Protein AF-A0A2V5VD89-F1 (afdb_monomer)

Solvent-accessible surface area (backbone atoms only — not comparable to full-atom values): 4192 Å² total; per-residue (Å²): 134,86,80,77,90,78,90,75,80,83,44,78,90,54,41,65,62,51,53,54,40,31,78,71,56,43,43,93,46,84,85,62,26,50,61,48,24,52,53,51,50,54,44,39,72,73,38,50,68,62,48,46,53,56,78,69,51,86,81,63,85,64,80,89,131

Sequence (65 aa):
MKHPMQLVPPSLDHLPSYVAALKRGWSPDNIRGVAASIDELAQIEKDASLFIERLTDRDAKGPPV

Mean predicted aligned error: 4.38 Å

Secondary structure (DSSP, 8-state):
-PPPP------TTTHHHHHHHHHTT--S-TTTTHHHHHHHHHHHHH-HHHHHHHTT-TT--SPP-

pLDDT: mean 92.5, std 8.23, range [61.41, 98.62]

Structure (mmCIF, N/CA/C/O backbone):
data_AF-A0A2V5VD89-F1
#
_entry.id   AF-A0A2V5VD89-F1
#
loop_
_atom_site.group_PDB
_atom_site.id
_atom_site.type_symbol
_atom_site.label_atom_id
_atom_site.label_alt_id
_atom_site.label_comp_id
_atom_site.label_asym_id
_atom_site.label_entity_id
_atom_site.label_seq_id
_atom_site.pdbx_PDB_ins_code
_atom_site.Cartn_x
_atom_site.Cartn_y
_atom_site.Cartn_z
_atom_site.occupancy
_atom_site.B_iso_or_equiv
_atom_site.auth_seq_id
_atom_site.auth_comp_id
_atom_site.auth_asym_id
_atom_site.auth_atom_id
_atom_site.pdbx_PDB_model_num
ATOM 1 N N . MET A 1 1 ? -13.663 -27.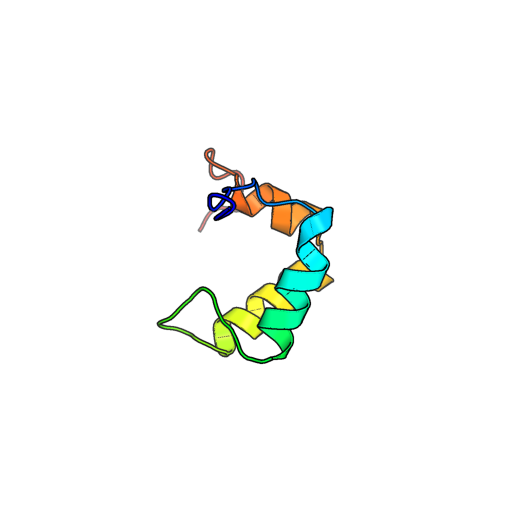684 -16.465 1.00 61.41 1 MET A N 1
ATOM 2 C CA . MET A 1 1 ? -14.483 -26.453 -16.371 1.00 61.41 1 MET A CA 1
ATOM 3 C C . MET A 1 1 ? -13.528 -25.288 -16.143 1.00 61.41 1 MET A C 1
ATOM 5 O O . MET A 1 1 ? -12.648 -25.436 -15.308 1.00 61.41 1 MET A O 1
ATOM 9 N N . LYS A 1 2 ? -13.609 -24.187 -16.906 1.00 75.38 2 LYS A N 1
ATOM 10 C CA . LYS A 1 2 ? -12.834 -22.971 -16.594 1.00 75.38 2 LYS A CA 1
ATOM 11 C C . LYS A 1 2 ? -13.586 -22.211 -15.506 1.00 75.38 2 LYS A C 1
ATOM 13 O O . LYS A 1 2 ? -14.750 -21.880 -15.714 1.00 75.38 2 LYS A O 1
ATOM 18 N N . HIS A 1 3 ? -12.947 -21.956 -14.370 1.00 80.00 3 HIS A N 1
ATOM 19 C CA . HIS A 1 3 ? -13.490 -21.010 -13.401 1.00 80.00 3 HIS A CA 1
ATOM 20 C C . HIS A 1 3 ? -13.367 -19.599 -13.991 1.00 80.00 3 HIS A C 1
ATOM 22 O O . HIS A 1 3 ? -12.279 -19.247 -14.457 1.00 80.00 3 HIS A O 1
ATOM 28 N N . PRO A 1 4 ? -14.458 -18.817 -14.055 1.00 89.88 4 PRO A N 1
ATOM 29 C CA . PRO A 1 4 ? -14.373 -17.438 -14.511 1.00 89.88 4 PRO A CA 1
ATOM 30 C C . PRO A 1 4 ? -13.492 -16.639 -13.547 1.00 89.88 4 PRO A C 1
ATOM 32 O O . PRO A 1 4 ? -13.506 -16.873 -12.340 1.00 89.88 4 PRO A O 1
ATOM 35 N N . MET A 1 5 ? -12.717 -15.699 -14.087 1.00 91.31 5 MET A N 1
ATOM 36 C CA . MET A 1 5 ? -12.010 -14.724 -13.263 1.00 91.31 5 MET A CA 1
ATOM 37 C C . MET A 1 5 ? -13.044 -13.906 -12.481 1.00 91.31 5 MET A C 1
ATOM 39 O O . MET A 1 5 ? -14.007 -13.411 -13.067 1.00 91.31 5 MET A O 1
ATOM 43 N N . GLN A 1 6 ? -12.833 -13.763 -11.176 1.00 92.69 6 GLN A N 1
ATOM 44 C CA . GLN A 1 6 ? -13.679 -12.963 -10.300 1.00 92.69 6 GLN A CA 1
ATOM 45 C C . GLN A 1 6 ? -12.898 -11.741 -9.817 1.00 92.69 6 GLN A C 1
ATOM 47 O O . GLN A 1 6 ? -11.795 -11.876 -9.292 1.00 92.69 6 GLN A O 1
ATOM 52 N N . LEU A 1 7 ? -13.485 -10.556 -9.983 1.00 91.81 7 LEU A N 1
ATOM 53 C CA . LEU A 1 7 ? -12.984 -9.331 -9.367 1.00 91.81 7 LEU A CA 1
ATOM 54 C C . LEU A 1 7 ? -13.515 -9.239 -7.935 1.00 91.81 7 LEU A C 1
ATOM 56 O O . LEU A 1 7 ? -14.691 -9.512 -7.687 1.00 91.81 7 LEU A O 1
ATOM 60 N N . VAL A 1 8 ? -12.647 -8.852 -7.007 1.00 92.25 8 VAL A N 1
ATOM 61 C CA . VAL A 1 8 ? -12.960 -8.692 -5.582 1.00 92.25 8 VAL A CA 1
ATOM 62 C C . VAL A 1 8 ? -12.504 -7.310 -5.110 1.00 92.25 8 VAL A C 1
ATOM 64 O O . VAL A 1 8 ? -11.525 -6.787 -5.650 1.00 92.25 8 VAL A O 1
ATOM 67 N N . PRO A 1 9 ? -13.201 -6.690 -4.141 1.00 92.06 9 PRO A N 1
ATOM 68 C CA . PRO A 1 9 ? -12.743 -5.438 -3.553 1.00 92.06 9 PRO A CA 1
ATOM 69 C C . PRO A 1 9 ? -11.426 -5.643 -2.783 1.00 92.06 9 PRO A C 1
ATOM 71 O O . PRO A 1 9 ? -11.188 -6.740 -2.265 1.00 92.06 9 PRO A O 1
ATOM 74 N N . PRO A 1 10 ? -10.580 -4.602 -2.663 1.00 94.25 10 PRO A N 1
ATOM 75 C CA . PRO A 1 10 ? -9.446 -4.629 -1.749 1.00 94.25 10 PRO A CA 1
ATOM 76 C C . PRO A 1 10 ? -9.908 -4.954 -0.325 1.00 94.25 10 PRO A C 1
ATOM 78 O O . PRO A 1 10 ? -10.887 -4.391 0.164 1.00 94.25 10 PRO A O 1
ATOM 81 N N . SER A 1 11 ? -9.212 -5.870 0.340 1.00 96.38 11 SER A N 1
ATOM 82 C CA . SER A 1 11 ? -9.526 -6.283 1.706 1.00 96.38 11 SER A CA 1
ATOM 83 C C . SER A 1 11 ? -8.267 -6.727 2.445 1.00 96.38 11 SER A C 1
ATOM 85 O O . SER A 1 11 ? -7.260 -7.100 1.832 1.00 96.38 11 SER A O 1
ATOM 87 N N . LEU A 1 12 ? -8.339 -6.730 3.778 1.00 97.50 12 LEU A N 1
ATOM 88 C CA . LEU A 1 12 ? -7.263 -7.244 4.628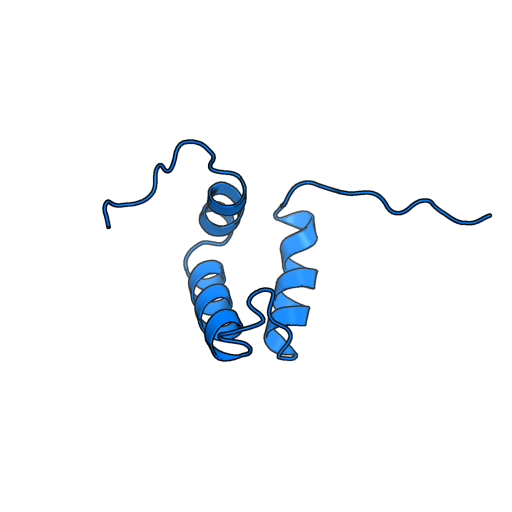 1.00 97.50 12 LEU A CA 1
ATOM 89 C C . LEU A 1 12 ? -6.994 -8.738 4.382 1.00 97.50 12 LEU A C 1
ATOM 91 O O . LEU A 1 12 ? -5.844 -9.159 4.464 1.00 97.50 12 LEU A O 1
ATOM 95 N N . ASP A 1 13 ? -8.008 -9.518 3.992 1.00 97.69 13 ASP A N 1
ATOM 96 C CA . ASP A 1 13 ? -7.864 -10.952 3.697 1.00 97.69 13 ASP A CA 1
ATOM 97 C C . ASP A 1 13 ? -6.934 -11.215 2.502 1.00 97.69 13 ASP A C 1
ATOM 99 O O . ASP A 1 13 ? -6.235 -12.230 2.446 1.00 97.69 13 ASP A O 1
ATOM 103 N N . HIS A 1 14 ? -6.896 -10.293 1.536 1.00 96.69 14 HIS A N 1
ATOM 104 C CA . HIS A 1 14 ? -6.056 -10.406 0.342 1.00 96.69 14 HIS A CA 1
ATOM 105 C C . HIS A 1 14 ? -4.696 -9.704 0.486 1.00 96.69 14 HIS A C 1
ATOM 107 O O . HIS A 1 14 ? -3.767 -9.992 -0.280 1.00 96.69 14 HIS A O 1
ATOM 113 N N . LEU A 1 15 ? -4.543 -8.835 1.490 1.00 97.81 15 LEU A N 1
ATOM 114 C CA . LEU A 1 15 ? -3.344 -8.026 1.709 1.00 97.81 15 LEU A CA 1
ATOM 115 C C . LEU A 1 15 ? -2.043 -8.845 1.847 1.00 97.81 15 LEU A C 1
ATOM 117 O O . LEU A 1 15 ? -1.043 -8.436 1.253 1.00 97.81 15 LEU A O 1
ATOM 121 N N . PRO A 1 16 ? -1.997 -10.016 2.520 1.00 98.31 16 PRO A N 1
ATOM 122 C CA . PRO A 1 16 ? -0.759 -10.794 2.620 1.00 98.31 16 PRO A CA 1
ATOM 123 C C . PRO A 1 16 ? -0.186 -11.215 1.260 1.00 98.31 16 PRO A C 1
ATOM 125 O O . PRO A 1 16 ? 1.027 -11.159 1.046 1.00 98.31 16 PRO A O 1
ATOM 128 N N . SER A 1 17 ? -1.053 -11.595 0.316 1.00 97.62 17 SER A N 1
ATOM 129 C CA . SER A 1 17 ? -0.631 -11.983 -1.037 1.00 97.62 17 SER A CA 1
ATOM 130 C C . SER A 1 17 ? -0.112 -10.785 -1.828 1.00 97.62 17 SER A C 1
ATOM 132 O O . SER A 1 17 ? 0.885 -10.905 -2.546 1.00 97.62 17 SER A O 1
ATOM 134 N N . TYR A 1 18 ? -0.750 -9.626 -1.654 1.00 97.50 18 TYR A N 1
ATOM 135 C CA . TYR A 1 18 ? -0.327 -8.362 -2.246 1.00 97.50 18 TYR A CA 1
ATOM 136 C C . TYR A 1 18 ? 1.058 -7.934 -1.737 1.00 97.50 18 TYR A C 1
ATOM 138 O O . TYR A 1 18 ? 1.981 -7.746 -2.529 1.00 97.50 18 TYR A O 1
AT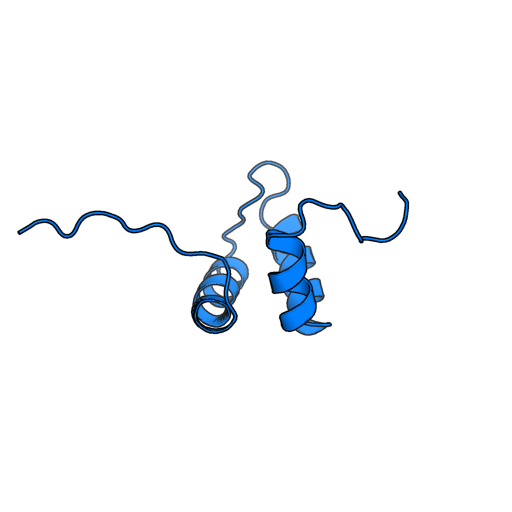OM 146 N N . VAL A 1 19 ? 1.261 -7.924 -0.414 1.00 98.44 19 VAL A N 1
ATOM 147 C CA . VAL A 1 19 ? 2.561 -7.647 0.228 1.00 98.44 19 VAL A CA 1
ATOM 148 C C . VAL A 1 19 ? 3.644 -8.599 -0.274 1.00 98.44 19 VAL A C 1
ATOM 150 O O . VAL A 1 19 ? 4.767 -8.178 -0.556 1.00 98.44 19 VAL A O 1
ATOM 153 N N . ALA A 1 20 ? 3.327 -9.888 -0.419 1.00 98.62 20 ALA A N 1
ATOM 154 C CA . ALA A 1 20 ? 4.27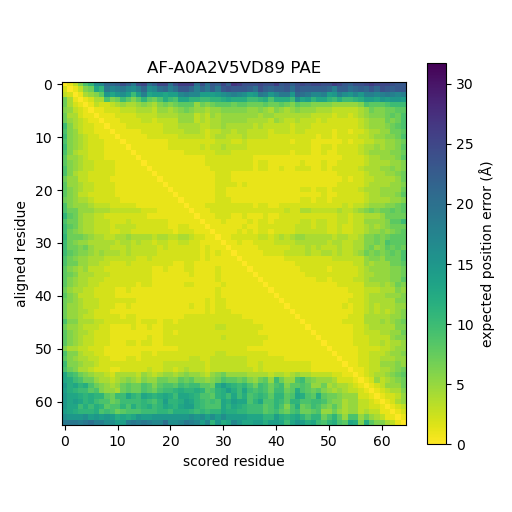7 -10.862 -0.938 1.00 98.62 20 ALA A CA 1
ATOM 155 C C . ALA A 1 20 ? 4.681 -10.564 -2.394 1.00 98.62 20 ALA A C 1
ATOM 157 O O . ALA A 1 20 ? 5.832 -10.796 -2.759 1.00 98.62 20 ALA A O 1
ATOM 158 N N . ALA A 1 21 ? 3.769 -10.049 -3.225 1.00 98.25 21 ALA A N 1
ATOM 159 C CA . ALA A 1 21 ? 4.089 -9.615 -4.584 1.00 98.25 21 ALA A CA 1
ATOM 160 C C . ALA A 1 21 ? 5.004 -8.381 -4.582 1.00 98.25 21 ALA A C 1
ATOM 162 O O . ALA A 1 21 ? 6.045 -8.414 -5.241 1.00 98.25 21 ALA A O 1
ATOM 163 N N . LEU A 1 22 ? 4.682 -7.361 -3.777 1.00 98.25 22 LEU A N 1
ATOM 164 C CA . LEU A 1 22 ? 5.515 -6.161 -3.626 1.00 98.25 22 LEU A CA 1
ATOM 165 C C . LEU A 1 22 ? 6.944 -6.513 -3.183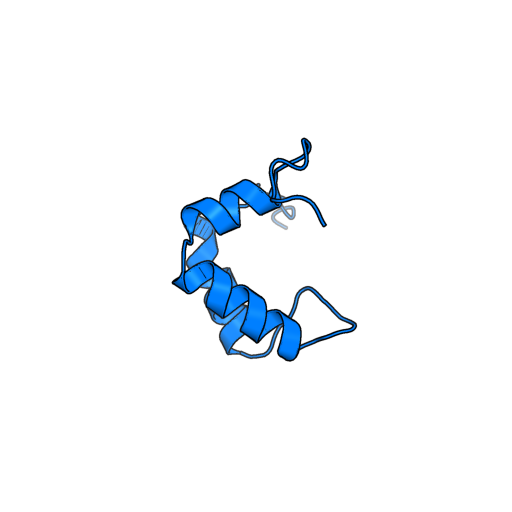 1.00 98.25 22 LEU A C 1
ATOM 167 O O . LEU A 1 22 ? 7.916 -6.064 -3.788 1.00 98.25 22 LEU A O 1
ATOM 171 N N . LYS A 1 23 ? 7.091 -7.408 -2.193 1.00 98.06 23 LYS A N 1
ATOM 172 C CA . LYS A 1 23 ? 8.400 -7.891 -1.707 1.00 98.06 23 LYS A CA 1
ATOM 173 C C . LYS A 1 23 ? 9.207 -8.665 -2.756 1.00 98.06 23 LYS A C 1
ATOM 175 O O . LYS A 1 23 ? 10.424 -8.754 -2.632 1.00 98.06 23 LYS A O 1
ATOM 180 N N . ARG A 1 24 ? 8.556 -9.220 -3.784 1.00 97.50 24 ARG A N 1
ATOM 181 C CA . ARG A 1 24 ? 9.215 -9.872 -4.931 1.00 97.50 24 ARG A CA 1
ATOM 182 C C . ARG A 1 24 ? 9.563 -8.895 -6.062 1.00 97.50 24 ARG A C 1
ATOM 184 O O . ARG A 1 24 ? 10.009 -9.339 -7.115 1.00 97.50 24 ARG A O 1
ATOM 191 N N . GLY A 1 25 ? 9.363 -7.591 -5.863 1.00 94.38 25 GLY A N 1
ATOM 192 C CA . GLY A 1 25 ? 9.667 -6.551 -6.849 1.00 94.38 25 GLY A CA 1
ATOM 193 C C . GLY A 1 25 ? 8.560 -6.309 -7.876 1.00 94.38 25 GLY A C 1
ATOM 194 O O . GLY A 1 25 ? 8.782 -5.577 -8.837 1.00 94.38 25 GLY A O 1
ATOM 195 N N . TRP A 1 26 ? 7.375 -6.901 -7.696 1.00 97.44 26 TRP A N 1
ATOM 196 C CA . TRP A 1 26 ? 6.208 -6.535 -8.499 1.00 97.44 26 TRP A CA 1
ATOM 197 C C . TRP A 1 26 ? 5.657 -5.178 -8.038 1.00 97.44 26 TRP A C 1
ATOM 199 O O . TRP A 1 26 ? 5.684 -4.873 -6.845 1.00 97.44 26 TRP A O 1
ATOM 209 N N . SER A 1 27 ? 5.147 -4.374 -8.971 1.00 97.12 27 SER A N 1
ATOM 210 C CA . SER A 1 27 ? 4.537 -3.069 -8.695 1.00 97.12 27 SER A CA 1
ATOM 211 C C . SER A 1 27 ? 3.273 -2.879 -9.531 1.00 97.12 27 SER A C 1
ATOM 213 O O . SER A 1 27 ? 3.293 -3.248 -10.712 1.00 97.12 27 SER A O 1
ATOM 215 N N . PRO A 1 28 ? 2.199 -2.288 -8.973 1.00 94.69 28 PRO A N 1
ATOM 216 C CA . PRO A 1 28 ? 1.065 -1.829 -9.771 1.00 94.69 28 PRO A CA 1
ATOM 217 C C . PRO A 1 28 ? 1.405 -0.584 -10.610 1.00 94.69 28 PRO A C 1
ATOM 219 O O . PRO A 1 28 ? 0.813 -0.382 -11.669 1.00 94.69 28 PRO A O 1
ATOM 222 N N . ASP A 1 29 ? 2.363 0.238 -10.168 1.00 96.75 29 ASP A N 1
ATOM 223 C CA . ASP A 1 29 ? 2.847 1.416 -10.891 1.00 96.75 29 ASP A CA 1
ATOM 224 C C . ASP A 1 29 ? 3.964 0.992 -11.854 1.00 96.75 29 ASP A C 1
ATOM 226 O O . ASP A 1 29 ? 5.110 0.744 -11.465 1.00 96.75 29 ASP A O 1
ATOM 230 N N . ASN A 1 30 ? 3.623 0.899 -13.139 1.00 93.69 30 ASN A N 1
ATOM 231 C CA . ASN A 1 30 ? 4.545 0.481 -14.195 1.00 93.69 30 ASN A CA 1
ATOM 232 C C . ASN A 1 30 ? 5.545 1.570 -14.625 1.00 93.69 30 ASN A C 1
ATOM 234 O O . ASN A 1 30 ? 6.436 1.274 -15.423 1.00 93.69 30 ASN A O 1
ATOM 238 N N . ILE A 1 31 ? 5.420 2.797 -14.113 1.00 96.81 31 ILE A N 1
ATOM 239 C CA . ILE A 1 31 ? 6.337 3.906 -14.392 1.00 96.81 31 ILE A CA 1
ATOM 240 C C . ILE A 1 31 ? 7.416 3.972 -13.313 1.00 96.81 31 ILE A C 1
ATOM 242 O O . ILE A 1 31 ? 8.606 3.998 -13.625 1.00 96.81 31 ILE A O 1
ATOM 246 N N . ARG A 1 32 ? 7.015 3.974 -12.037 1.00 97.06 32 ARG A N 1
ATOM 247 C CA . ARG A 1 32 ? 7.939 4.042 -10.891 1.00 97.06 32 ARG A CA 1
ATOM 248 C C . ARG A 1 32 ? 8.489 2.669 -10.497 1.00 97.06 32 ARG A C 1
ATOM 250 O O . ARG A 1 32 ? 9.561 2.594 -9.893 1.00 97.06 32 ARG A O 1
ATOM 257 N N . GLY A 1 33 ? 7.783 1.587 -10.827 1.00 96.19 33 GLY A N 1
ATOM 258 C CA . GLY A 1 33 ? 8.225 0.213 -10.598 1.00 96.19 33 GLY A CA 1
ATOM 259 C C . GLY A 1 33 ? 8.507 -0.074 -9.122 1.00 96.19 33 GLY A C 1
ATOM 260 O O . GLY A 1 33 ? 7.698 0.247 -8.252 1.00 96.19 33 GLY A O 1
ATOM 261 N N . VAL A 1 34 ? 9.675 -0.659 -8.842 1.00 96.62 34 VAL A N 1
ATOM 262 C CA . VAL A 1 34 ? 10.106 -1.077 -7.492 1.00 96.62 34 VAL A CA 1
ATOM 263 C C . VAL A 1 34 ? 10.067 0.068 -6.474 1.00 96.62 34 VAL A C 1
ATOM 265 O O . VAL A 1 34 ? 9.762 -0.173 -5.309 1.00 96.62 34 VAL A O 1
ATOM 268 N N . ALA A 1 35 ? 10.329 1.312 -6.892 1.00 97.31 35 ALA A N 1
ATOM 269 C CA . ALA A 1 35 ? 10.262 2.459 -5.989 1.00 97.31 35 ALA A CA 1
ATOM 270 C C . ALA A 1 35 ? 8.846 2.654 -5.417 1.00 97.31 35 ALA A C 1
ATOM 272 O O . ALA A 1 35 ? 8.698 2.874 -4.219 1.00 97.31 35 ALA A O 1
ATOM 273 N N . ALA A 1 36 ? 7.806 2.494 -6.243 1.00 97.44 36 ALA A N 1
ATOM 274 C CA . ALA A 1 36 ? 6.424 2.538 -5.768 1.00 97.44 36 ALA A CA 1
ATOM 275 C C . ALA A 1 36 ? 6.083 1.344 -4.862 1.00 97.44 36 ALA A C 1
ATOM 277 O O . ALA A 1 36 ? 5.401 1.526 -3.858 1.00 97.44 36 ALA A O 1
ATOM 278 N N . SER A 1 37 ? 6.613 0.147 -5.145 1.00 97.69 37 SER A N 1
ATOM 279 C CA . SER A 1 37 ? 6.422 -1.013 -4.262 1.00 97.69 37 SER A CA 1
ATOM 280 C C . SER A 1 37 ? 6.980 -0.773 -2.859 1.00 97.69 37 SER A C 1
ATOM 282 O O . SER A 1 37 ? 6.372 -1.193 -1.878 1.00 97.69 37 SER A O 1
ATOM 284 N N . ILE A 1 38 ? 8.132 -0.102 -2.752 1.00 97.94 38 ILE A N 1
ATOM 285 C CA . ILE A 1 38 ? 8.745 0.257 -1.465 1.00 97.94 38 ILE A CA 1
ATOM 286 C C . ILE A 1 38 ? 7.868 1.271 -0.720 1.00 97.94 38 ILE A C 1
ATOM 288 O O . ILE A 1 38 ? 7.603 1.078 0.467 1.00 97.94 38 ILE A O 1
ATOM 292 N N . ASP A 1 39 ? 7.377 2.302 -1.412 1.00 97.50 39 ASP A N 1
ATOM 293 C CA . ASP A 1 39 ? 6.489 3.310 -0.820 1.00 97.50 39 ASP A CA 1
ATOM 294 C C . ASP A 1 39 ? 5.189 2.683 -0.289 1.00 97.50 39 ASP A C 1
ATOM 296 O O . ASP A 1 39 ? 4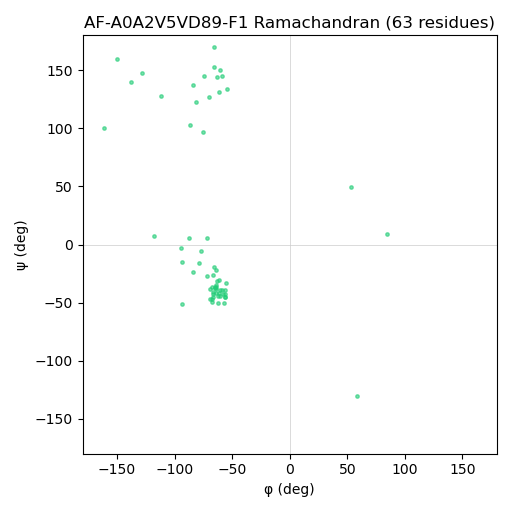.758 2.993 0.824 1.00 97.50 39 ASP A O 1
ATOM 300 N N . GLU A 1 40 ? 4.561 1.785 -1.053 1.00 97.81 40 GLU A N 1
ATOM 301 C CA . GLU A 1 40 ? 3.347 1.086 -0.616 1.00 97.81 40 GLU A CA 1
ATOM 302 C C . GLU A 1 40 ? 3.613 0.142 0.558 1.00 97.81 40 GLU A C 1
ATOM 304 O O . GLU A 1 40 ? 2.831 0.123 1.506 1.00 97.81 40 GLU A O 1
ATOM 309 N N . LEU A 1 41 ? 4.731 -0.596 0.552 1.00 98.56 41 LEU A N 1
ATOM 310 C CA . LEU A 1 41 ? 5.126 -1.429 1.694 1.00 98.56 41 LEU A CA 1
ATOM 311 C C . LEU A 1 41 ? 5.271 -0.595 2.972 1.00 98.56 41 LEU A C 1
ATOM 313 O O . LEU A 1 41 ? 4.775 -1.011 4.018 1.00 98.56 41 LEU A O 1
ATOM 317 N N . ALA A 1 42 ? 5.880 0.590 2.882 1.00 98.31 42 ALA A N 1
ATOM 318 C CA . ALA A 1 42 ? 6.008 1.501 4.017 1.00 98.31 42 ALA A CA 1
ATOM 319 C C . ALA A 1 42 ? 4.642 2.031 4.499 1.00 98.31 42 ALA A C 1
ATOM 321 O O . ALA A 1 42 ? 4.416 2.167 5.702 1.00 98.31 42 ALA A O 1
ATOM 322 N N . GLN A 1 43 ? 3.704 2.306 3.586 1.00 97.94 43 GLN A N 1
ATOM 323 C CA . GLN A 1 43 ? 2.340 2.714 3.949 1.00 97.94 43 GLN A CA 1
ATOM 324 C C . GLN A 1 43 ? 1.562 1.584 4.633 1.00 97.94 43 GLN A C 1
ATOM 326 O O . GLN A 1 43 ? 0.899 1.830 5.639 1.00 97.94 43 GLN A O 1
ATOM 331 N N . ILE A 1 44 ? 1.679 0.356 4.123 1.00 98.12 44 ILE A N 1
ATOM 332 C CA . ILE A 1 44 ? 1.040 -0.836 4.695 1.00 98.12 44 ILE A CA 1
ATOM 333 C C . ILE A 1 44 ? 1.593 -1.133 6.093 1.00 98.12 44 ILE A C 1
ATOM 335 O O . ILE A 1 44 ? 0.825 -1.462 6.993 1.00 98.12 44 ILE A O 1
ATOM 339 N N . GLU A 1 45 ? 2.910 -1.013 6.287 1.00 98.38 45 GLU A N 1
ATOM 340 C CA . GLU A 1 45 ? 3.546 -1.193 7.598 1.00 98.38 45 GLU A CA 1
ATOM 341 C C . GLU A 1 45 ? 3.085 -0.135 8.606 1.00 98.38 45 GLU A C 1
ATOM 343 O O . GLU A 1 45 ? 2.881 -0.445 9.778 1.00 98.38 45 GLU A O 1
ATOM 348 N N . LYS A 1 46 ? 2.876 1.103 8.145 1.00 98.19 46 LYS A N 1
ATOM 3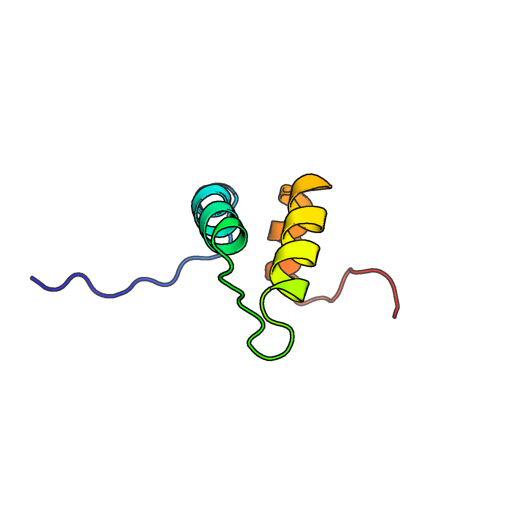49 C CA .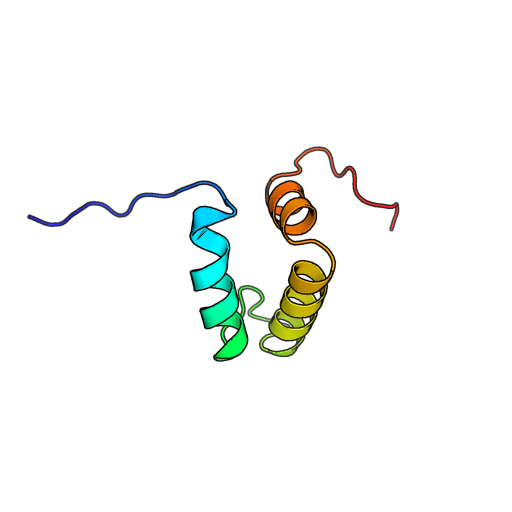 LYS A 1 46 ? 2.375 2.193 8.983 1.00 98.19 46 LYS A CA 1
ATOM 350 C C . LYS A 1 46 ? 0.926 1.969 9.422 1.00 98.19 46 LYS A C 1
ATOM 352 O O . LYS A 1 46 ? 0.633 2.149 10.601 1.00 98.19 46 LYS A O 1
ATOM 357 N N . ASP A 1 47 ? 0.033 1.646 8.487 1.00 98.06 47 ASP A N 1
ATOM 358 C CA . ASP A 1 47 ? -1.376 1.350 8.767 1.00 98.06 47 ASP A CA 1
ATOM 359 C C . ASP A 1 47 ? -2.029 0.588 7.599 1.00 98.06 47 ASP A C 1
ATOM 361 O O . ASP A 1 47 ? -2.443 1.162 6.587 1.00 98.06 47 ASP A O 1
ATOM 365 N N . ALA A 1 48 ? -2.140 -0.731 7.756 1.00 97.56 48 ALA A N 1
ATOM 366 C CA . ALA A 1 48 ? -2.736 -1.623 6.766 1.00 97.56 48 ALA A CA 1
ATOM 367 C C . ALA A 1 48 ? -4.233 -1.361 6.531 1.00 97.56 48 ALA A C 1
ATOM 369 O O . ALA A 1 48 ? -4.709 -1.476 5.399 1.00 97.56 48 ALA A O 1
ATOM 370 N N . SER A 1 49 ? -4.977 -1.016 7.585 1.00 96.25 49 SER A N 1
ATOM 371 C CA . SER A 1 49 ? -6.418 -0.764 7.492 1.00 96.25 49 SER A CA 1
ATOM 372 C C . SER A 1 49 ? -6.677 0.519 6.714 1.00 96.25 49 SER A C 1
ATOM 374 O O . SER A 1 49 ? -7.462 0.514 5.765 1.00 96.25 49 SER A O 1
ATOM 376 N N . LEU A 1 50 ? -5.947 1.586 7.048 1.00 95.06 50 LEU A N 1
ATOM 377 C CA . LEU A 1 50 ? -6.027 2.858 6.335 1.00 95.06 50 LEU A CA 1
ATOM 378 C C . LEU A 1 50 ? -5.563 2.725 4.880 1.00 95.06 50 LEU A C 1
ATOM 380 O O . LEU A 1 50 ? -6.157 3.335 3.992 1.00 95.06 50 LEU A O 1
ATOM 384 N N . PHE A 1 51 ? -4.522 1.927 4.609 1.00 95.56 51 PHE A N 1
ATOM 385 C CA . PHE A 1 51 ? -4.097 1.643 3.237 1.00 95.56 51 PHE A CA 1
ATOM 386 C C . PHE A 1 51 ? -5.246 1.043 2.413 1.00 95.56 51 PHE A C 1
ATOM 388 O O . PHE A 1 51 ? -5.563 1.572 1.350 1.00 95.56 51 PHE A O 1
ATOM 395 N N . ILE A 1 52 ? -5.916 -0.001 2.922 1.00 95.62 52 ILE A N 1
ATOM 396 C CA . ILE A 1 52 ? -7.060 -0.630 2.240 1.00 95.62 52 ILE A CA 1
ATOM 397 C C . ILE A 1 52 ? -8.225 0.351 2.061 1.00 95.62 52 ILE A C 1
ATOM 399 O O . ILE A 1 52 ? -8.781 0.424 0.965 1.00 95.62 52 ILE A O 1
ATOM 403 N N . GLU A 1 53 ? -8.574 1.125 3.092 1.00 93.38 53 GLU A N 1
ATOM 404 C CA . GLU A 1 53 ? -9.663 2.110 3.024 1.00 93.38 53 GLU A CA 1
ATOM 405 C C . GLU A 1 53 ? -9.442 3.107 1.875 1.00 93.38 53 GLU A C 1
ATOM 407 O O . GLU A 1 53 ? -10.333 3.332 1.048 1.00 93.38 53 GLU A O 1
ATOM 412 N N . ARG A 1 54 ? -8.211 3.618 1.748 1.00 91.19 54 ARG A N 1
ATOM 413 C CA . ARG A 1 54 ? -7.831 4.603 0.725 1.00 91.19 54 ARG A CA 1
ATOM 414 C C . ARG A 1 54 ? -7.876 4.067 -0.705 1.00 91.19 54 ARG A C 1
ATOM 416 O O . ARG A 1 54 ? -8.110 4.857 -1.614 1.00 91.19 54 ARG A O 1
ATOM 423 N N . LEU A 1 55 ? -7.715 2.759 -0.929 1.00 91.62 55 LEU A N 1
ATOM 424 C CA . LEU A 1 55 ? -7.816 2.167 -2.276 1.00 91.62 55 LEU A CA 1
ATOM 425 C C . LEU A 1 55 ? -9.227 2.274 -2.874 1.00 91.62 55 LEU A C 1
ATOM 427 O O . LEU A 1 55 ? -9.396 2.147 -4.086 1.00 91.62 55 LEU A O 1
ATOM 431 N N . THR A 1 56 ? -10.238 2.496 -2.033 1.00 87.12 56 THR A N 1
ATOM 432 C CA . THR A 1 56 ? -11.642 2.623 -2.451 1.00 87.12 56 THR A CA 1
ATOM 433 C C . THR A 1 56 ? -12.250 3.988 -2.130 1.00 87.12 56 THR A C 1
ATOM 435 O O . THR A 1 56 ? -13.450 4.186 -2.332 1.00 87.12 56 THR A O 1
ATOM 438 N N . ASP A 1 57 ? -11.439 4.941 -1.663 1.00 85.38 57 ASP A N 1
ATOM 439 C CA . ASP A 1 57 ? -11.906 6.268 -1.276 1.00 85.38 57 ASP A CA 1
ATOM 440 C C . ASP A 1 57 ? -12.204 7.140 -2.503 1.00 85.38 57 ASP A C 1
ATOM 442 O O . ASP A 1 57 ? -11.330 7.768 -3.101 1.00 85.38 57 ASP A O 1
ATOM 446 N N . ARG A 1 58 ? -13.485 7.180 -2.877 1.00 79.75 58 ARG A N 1
ATOM 447 C CA . ARG A 1 58 ? -13.993 7.985 -3.997 1.00 79.75 58 ARG A CA 1
ATOM 448 C C . ARG A 1 58 ? -14.159 9.462 -3.654 1.00 79.75 58 ARG A C 1
ATOM 450 O O . ARG A 1 58 ? -14.300 10.267 -4.570 1.00 79.75 58 ARG A O 1
ATOM 457 N N . ASP A 1 59 ? -14.163 9.795 -2.367 1.00 84.31 59 ASP A N 1
ATOM 458 C CA . ASP A 1 59 ? -14.446 11.139 -1.864 1.00 84.31 59 ASP A CA 1
ATOM 459 C C . ASP A 1 59 ? -13.162 11.959 -1.645 1.00 84.31 59 ASP A C 1
ATOM 461 O O . ASP A 1 59 ? -13.244 13.128 -1.277 1.00 84.31 59 ASP A O 1
ATOM 465 N N . ALA A 1 60 ? -11.983 11.361 -1.871 1.00 79.38 60 ALA A N 1
ATOM 466 C CA . ALA A 1 60 ? -10.670 11.979 -1.684 1.00 79.38 60 ALA A CA 1
ATOM 467 C C . ALA A 1 60 ? -10.480 12.593 -0.281 1.00 79.38 60 ALA A C 1
ATOM 469 O O . ALA A 1 60 ? -10.017 13.722 -0.134 1.00 79.38 60 ALA A O 1
ATOM 470 N N . LYS A 1 61 ? -10.783 11.824 0.769 1.00 79.19 61 LYS A N 1
ATOM 471 C CA . LYS A 1 61 ? -10.673 12.201 2.194 1.00 79.19 61 LYS A CA 1
ATOM 472 C C . LYS A 1 61 ? -9.229 12.293 2.701 1.00 79.19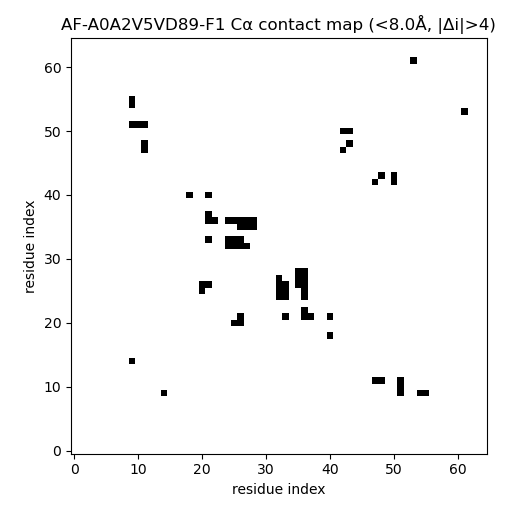 61 LYS A C 1
ATOM 474 O O . LYS A 1 61 ? -8.997 12.471 3.896 1.00 79.19 61 LYS A O 1
ATOM 479 N N . GLY A 1 62 ? -8.251 12.140 1.811 1.00 74.19 62 GLY A N 1
ATOM 480 C CA . GLY A 1 62 ? -6.840 12.328 2.120 1.00 74.19 62 GLY A CA 1
ATOM 481 C C . GLY A 1 62 ? -6.492 13.781 2.478 1.00 74.19 62 GLY A C 1
ATOM 482 O O . GLY A 1 62 ? -7.304 14.689 2.300 1.00 74.19 62 GLY A O 1
ATOM 483 N N . PRO A 1 63 ? -5.269 14.021 2.983 1.00 75.00 63 PRO A N 1
ATOM 484 C CA . PRO A 1 63 ? -4.788 15.376 3.224 1.00 75.00 63 PRO A CA 1
ATOM 485 C C . PRO A 1 63 ? -4.743 16.190 1.914 1.00 75.00 63 PRO A C 1
ATOM 487 O O . PRO A 1 63 ? -4.528 15.603 0.850 1.00 75.00 63 PRO A O 1
ATOM 490 N N . PRO A 1 64 ? -4.917 17.526 1.978 1.00 76.69 64 PRO A N 1
ATOM 491 C CA . PRO A 1 64 ? -4.763 18.395 0.814 1.00 76.69 64 PRO A CA 1
ATOM 492 C C . PRO A 1 64 ? -3.353 18.280 0.214 1.00 76.69 64 PRO A C 1
ATOM 494 O O . PRO A 1 64 ? -2.380 18.086 0.948 1.00 76.69 64 PRO A O 1
ATOM 497 N N . VAL A 1 65 ? -3.281 18.379 -1.118 1.00 71.69 65 VAL A N 1
ATOM 498 C CA . VAL A 1 65 ? -2.046 18.308 -1.923 1.00 71.69 65 VAL A CA 1
ATOM 499 C C . VAL A 1 65 ? -1.377 19.663 -2.098 1.00 71.69 65 VAL A C 1
ATOM 501 O O . VAL A 1 65 ? -2.108 20.677 -2.173 1.00 71.69 65 VAL A O 1
#

Radius of gyration: 13.61 Å; Cα contacts (8 Å, |Δi|>4): 37; chains: 1; bounding box: 25×45×26 Å

Foldseek 3Di:
DDDDDDDDQQDPVCVVVVLVCLVVQADPDPVCGNVRSVVLNVVCVVPVVVSSVVVPPPPCPDDDD